Protein AF-A0A354MR05-F1 (afdb_monomer_lite)

pLDDT: mean 78.91, std 15.73, range [36.19, 97.5]

Structure (mmCIF, N/CA/C/O backbone):
data_AF-A0A354MR05-F1
#
_entry.id   AF-A0A354MR05-F1
#
loop_
_atom_site.group_PDB
_atom_site.id
_atom_site.type_symbol
_atom_site.label_atom_id
_atom_site.label_alt_id
_atom_site.label_comp_id
_atom_site.label_asym_id
_atom_site.label_entity_id
_atom_site.label_seq_id
_atom_site.pdbx_PDB_ins_code
_atom_site.Cartn_x
_atom_site.Cartn_y
_atom_site.Cartn_z
_atom_site.occupancy
_atom_site.B_iso_or_equiv
_atom_site.auth_seq_id
_atom_site.auth_comp_id
_atom_site.auth_asym_id
_atom_site.auth_atom_id
_atom_site.pdbx_PDB_model_num
ATOM 1 N N . MET A 1 1 ? -1.232 -10.382 38.401 1.00 77.81 1 MET A N 1
ATOM 2 C CA . MET A 1 1 ? -2.545 -9.749 38.096 1.00 77.81 1 MET A CA 1
ATOM 3 C C . MET A 1 1 ? -3.247 -9.443 39.421 1.00 77.81 1 MET A C 1
ATOM 5 O O . MET A 1 1 ? -2.668 -9.743 40.454 1.00 77.81 1 MET A O 1
ATOM 9 N N . HIS A 1 2 ? -4.422 -8.809 39.450 1.00 88.62 2 HIS A N 1
ATOM 10 C CA . HIS A 1 2 ? -5.177 -8.631 40.704 1.00 88.62 2 HIS A CA 1
ATOM 11 C C . HIS A 1 2 ? -6.441 -9.489 40.669 1.00 88.62 2 HIS A C 1
ATOM 13 O O . HIS A 1 2 ? -7.101 -9.574 39.633 1.00 88.62 2 HIS A O 1
ATOM 19 N N . CYS A 1 3 ? -6.788 -10.104 41.798 1.00 91.12 3 CYS A N 1
ATOM 20 C CA . CYS A 1 3 ? -8.013 -10.883 41.941 1.00 91.12 3 CYS A CA 1
ATOM 21 C C . CYS A 1 3 ? -9.243 -10.006 41.668 1.00 91.12 3 CYS A C 1
ATOM 23 O O . CYS A 1 3 ? -9.432 -8.983 42.327 1.00 91.12 3 CYS A O 1
ATOM 25 N N . LEU A 1 4 ? -10.130 -10.443 40.771 1.00 89.62 4 LEU A N 1
ATOM 26 C CA . LEU A 1 4 ? -11.335 -9.688 40.401 1.00 89.62 4 LEU A CA 1
ATOM 27 C C . LEU A 1 4 ? -12.355 -9.535 41.541 1.00 89.62 4 LEU A C 1
ATOM 29 O O . LEU A 1 4 ? -13.219 -8.666 41.470 1.00 89.62 4 LEU A O 1
ATOM 33 N N . LYS A 1 5 ? -12.273 -10.374 42.584 1.00 89.12 5 LYS A N 1
ATOM 34 C CA . LYS A 1 5 ? -13.195 -10.340 43.729 1.00 89.12 5 LYS A CA 1
ATOM 35 C C . LYS A 1 5 ? -12.663 -9.511 44.902 1.00 89.12 5 LYS A C 1
ATOM 37 O O . LYS A 1 5 ? -13.407 -8.714 45.456 1.00 89.12 5 LYS A O 1
ATOM 42 N N . CYS A 1 6 ? -11.399 -9.700 45.293 1.00 91.69 6 CYS A N 1
ATOM 43 C CA . CYS A 1 6 ? -10.827 -9.091 46.506 1.00 91.69 6 CYS A CA 1
ATOM 44 C C . CYS A 1 6 ? -9.669 -8.114 46.254 1.00 91.69 6 CYS A C 1
ATOM 46 O O . CYS A 1 6 ? -9.169 -7.521 47.204 1.00 91.69 6 CYS A O 1
ATOM 48 N N . GLY A 1 7 ? -9.205 -7.967 45.010 1.00 88.56 7 GLY A N 1
ATOM 49 C CA . GLY A 1 7 ? -8.134 -7.035 44.652 1.00 88.56 7 GLY A CA 1
ATOM 50 C C . GLY A 1 7 ? -6.733 -7.412 45.143 1.00 88.56 7 GLY A C 1
ATOM 51 O O . GLY A 1 7 ? -5.803 -6.664 44.873 1.00 88.56 7 GLY A O 1
ATOM 52 N N . LYS A 1 8 ? -6.543 -8.550 45.829 1.00 89.12 8 LYS A N 1
ATOM 53 C CA . LYS A 1 8 ? -5.205 -9.046 46.202 1.00 89.12 8 LYS A CA 1
ATOM 54 C C . LYS A 1 8 ? -4.386 -9.381 44.951 1.00 89.12 8 LYS A C 1
ATOM 56 O O . LYS A 1 8 ? -4.945 -9.882 43.970 1.00 89.12 8 LYS A O 1
ATOM 61 N N . GLU A 1 9 ? -3.076 -9.155 45.004 1.00 86.31 9 GLU A N 1
ATOM 62 C CA . GLU A 1 9 ? -2.156 -9.582 43.949 1.00 86.31 9 GLU A CA 1
ATOM 63 C C . GLU A 1 9 ? -2.182 -11.110 43.800 1.00 86.31 9 GLU A C 1
ATOM 65 O O . GLU A 1 9 ? -2.044 -11.861 44.767 1.00 86.31 9 GLU A O 1
ATOM 70 N N . THR A 1 10 ? -2.397 -11.568 42.570 1.00 83.31 10 THR A N 1
ATOM 71 C CA . THR A 1 10 ? -2.291 -12.968 42.166 1.00 83.31 10 THR A CA 1
ATOM 72 C C . THR A 1 10 ? -0.976 -13.166 41.418 1.00 83.31 10 THR A C 1
ATOM 74 O O . THR A 1 10 ? -0.659 -12.408 40.492 1.00 83.31 10 THR A O 1
ATOM 77 N N . MET A 1 11 ? -0.205 -14.172 41.844 1.00 72.94 11 MET A N 1
ATOM 78 C CA . MET A 1 11 ? 1.077 -14.533 41.223 1.00 72.94 11 MET A CA 1
ATOM 79 C C . MET A 1 11 ? 0.889 -15.272 39.895 1.00 72.94 11 MET A C 1
ATOM 81 O O . MET A 1 11 ? 1.737 -15.177 39.016 1.00 72.94 11 MET A O 1
ATOM 85 N N . ASP A 1 12 ? -0.249 -15.943 39.736 1.00 71.06 12 ASP A N 1
ATOM 86 C CA . ASP A 1 12 ? -0.593 -16.695 38.536 1.00 71.06 12 ASP A CA 1
ATOM 87 C C . ASP A 1 12 ? -1.514 -15.870 37.622 1.00 71.06 12 ASP A C 1
ATOM 89 O O . ASP A 1 12 ? -2.265 -15.009 38.098 1.00 71.06 12 ASP A O 1
ATOM 93 N N . ASP A 1 13 ? -1.549 -16.200 36.326 1.00 77.25 13 ASP A N 1
ATOM 94 C CA . ASP A 1 13 ? -2.493 -15.666 35.318 1.00 77.25 13 ASP A CA 1
ATOM 95 C C . ASP A 1 13 ? -3.972 -16.046 35.591 1.00 77.25 13 ASP A C 1
ATOM 97 O O . ASP A 1 13 ? -4.831 -16.045 34.709 1.00 77.25 13 ASP A O 1
ATOM 101 N N . GLN A 1 14 ? -4.294 -16.384 36.837 1.00 81.94 14 GLN A N 1
ATOM 102 C CA . GLN A 1 14 ? -5.628 -16.691 37.320 1.00 81.94 14 GLN A CA 1
ATOM 103 C C . GLN A 1 14 ? -6.415 -15.403 37.597 1.00 81.94 14 GLN A C 1
ATOM 105 O O . GLN A 1 14 ? -5.909 -14.436 38.170 1.00 81.94 14 GLN A O 1
ATOM 110 N N . ALA A 1 15 ? -7.702 -15.421 37.244 1.00 87.31 15 ALA A N 1
ATOM 111 C CA . ALA A 1 15 ? -8.623 -14.303 37.459 1.00 87.31 15 ALA A CA 1
ATOM 112 C C . ALA A 1 15 ? -9.012 -14.094 38.941 1.00 87.31 15 ALA A C 1
ATOM 114 O O . ALA A 1 15 ? -9.413 -12.995 39.336 1.00 87.31 15 ALA A O 1
ATOM 115 N N . PHE A 1 16 ? -8.898 -15.138 39.769 1.00 90.44 16 PHE A N 1
ATOM 116 C CA . PHE A 1 16 ? -9.261 -15.134 41.189 1.00 90.44 16 PHE A CA 1
ATOM 117 C C . PHE A 1 16 ? -8.129 -15.720 42.038 1.00 90.44 16 PHE A C 1
ATOM 119 O O . PHE A 1 16 ? -7.404 -16.596 41.579 1.00 90.44 16 PHE A O 1
ATOM 126 N N . CYS A 1 17 ? -7.991 -15.273 43.289 1.00 91.44 17 CYS A N 1
ATOM 127 C CA . CYS A 1 17 ? -7.082 -15.911 44.242 1.00 91.44 17 CYS A CA 1
ATOM 128 C C . CYS A 1 17 ? -7.665 -17.233 44.777 1.00 91.44 17 CYS A C 1
ATOM 130 O O . CYS A 1 17 ? -8.883 -17.437 44.768 1.00 91.44 17 CYS A O 1
ATOM 132 N N . LEU A 1 18 ? -6.800 -18.102 45.312 1.00 90.19 18 LEU A N 1
ATOM 133 C CA . LEU A 1 18 ? -7.176 -19.430 45.822 1.00 90.19 18 LEU A CA 1
ATOM 134 C C . LEU A 1 18 ? -8.271 -19.382 46.902 1.00 90.19 18 LEU A C 1
ATOM 136 O O . LEU A 1 18 ? -9.126 -20.262 46.965 1.00 90.19 18 LEU A O 1
ATOM 140 N N . GLU A 1 19 ? -8.269 -18.352 47.750 1.00 90.81 19 GLU A N 1
ATOM 141 C CA . GLU A 1 19 ? -9.298 -18.146 48.780 1.00 90.81 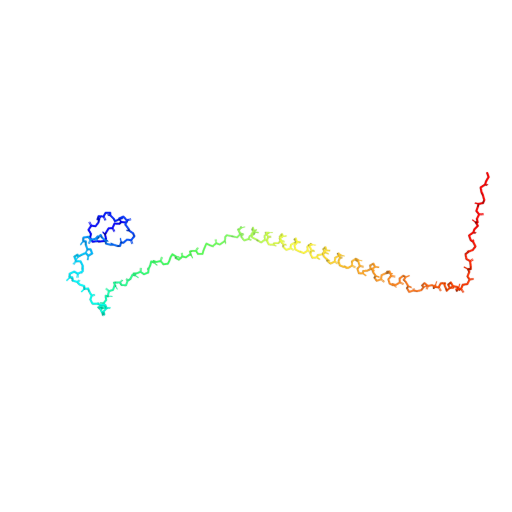19 GLU A CA 1
ATOM 142 C C . GLU A 1 19 ? -10.665 -17.846 48.149 1.00 90.81 19 GLU A C 1
ATOM 144 O O . GLU A 1 19 ? -11.651 -18.522 48.440 1.00 90.81 19 GLU A O 1
ATOM 149 N N . CYS A 1 20 ? -10.720 -16.885 47.221 1.00 91.25 20 CYS A N 1
ATOM 150 C CA . CYS A 1 20 ? -11.958 -16.520 46.535 1.00 91.25 20 CYS A CA 1
ATOM 151 C C . CYS A 1 20 ? -12.488 -17.654 45.651 1.00 91.25 20 CYS A C 1
ATOM 153 O O . CYS A 1 20 ? -13.702 -17.827 45.552 1.00 91.25 20 CYS A O 1
ATOM 155 N N . GLN A 1 21 ? -11.605 -18.451 45.049 1.00 90.00 21 GLN A N 1
ATOM 156 C CA . GLN A 1 21 ? -11.997 -19.617 44.261 1.00 90.00 21 GLN A CA 1
ATOM 157 C C . GLN A 1 21 ? -12.661 -20.692 45.135 1.00 90.00 21 GLN A C 1
ATOM 159 O O . GLN A 1 21 ? -13.700 -21.230 44.757 1.00 90.00 21 GLN A O 1
ATOM 164 N N . LYS A 1 22 ? -12.126 -20.954 46.336 1.00 92.56 22 LYS A N 1
ATOM 165 C CA . LYS A 1 22 ? -12.742 -21.873 47.312 1.00 92.56 22 LYS A CA 1
ATOM 166 C C . LYS A 1 22 ? -14.123 -21.404 47.759 1.00 92.56 22 LYS A C 1
ATOM 168 O O . LYS A 1 22 ? -15.010 -22.225 47.959 1.00 92.56 22 LYS A O 1
ATOM 173 N N . GLU A 1 23 ? -14.322 -20.099 47.924 1.00 91.62 23 GLU A N 1
ATOM 174 C CA . GLU A 1 23 ? -15.642 -19.548 48.243 1.00 91.62 23 GLU A CA 1
ATOM 175 C C . GLU A 1 23 ? -16.634 -19.712 47.093 1.00 91.62 23 GLU A C 1
ATOM 177 O O . GLU A 1 23 ? -17.780 -20.080 47.329 1.00 91.62 23 GLU A O 1
ATOM 182 N N . MET A 1 24 ? -16.200 -19.464 45.855 1.00 88.69 24 MET A N 1
ATOM 183 C CA . MET A 1 24 ? -17.043 -19.638 44.670 1.00 88.69 24 MET A CA 1
ATOM 184 C C . MET A 1 24 ? -17.412 -21.106 44.443 1.00 88.69 24 MET A C 1
ATOM 186 O O . MET A 1 24 ? -18.535 -21.393 44.047 1.00 88.69 24 MET A O 1
ATOM 190 N N . ALA A 1 25 ? -16.517 -22.040 44.770 1.00 90.38 25 ALA A N 1
ATOM 191 C CA . ALA A 1 25 ? -16.794 -23.473 44.688 1.00 90.38 25 ALA A CA 1
ATOM 192 C C . ALA A 1 25 ? -17.926 -23.935 45.626 1.00 90.38 25 ALA A C 1
ATOM 194 O O . ALA A 1 25 ? -18.535 -24.969 45.368 1.00 90.38 25 ALA A O 1
ATOM 195 N N . LYS A 1 26 ? -18.239 -23.179 46.692 1.00 93.75 26 LYS A N 1
ATOM 196 C CA . LYS A 1 26 ? -19.382 -23.477 47.578 1.00 93.75 26 LYS A CA 1
ATOM 197 C C . LYS A 1 26 ? -20.730 -23.199 46.913 1.00 93.75 26 LYS A C 1
ATOM 199 O O . LYS A 1 26 ? -21.719 -23.820 47.282 1.00 93.75 26 LYS A O 1
ATOM 204 N N . TYR A 1 27 ? -20.761 -22.267 45.963 1.00 88.50 27 TYR A N 1
ATOM 205 C CA . TYR A 1 27 ? -21.968 -21.828 45.266 1.00 88.50 27 TYR A CA 1
ATOM 206 C C . TYR A 1 27 ? -21.682 -21.754 43.761 1.00 88.50 27 TYR A C 1
ATOM 208 O O . TYR A 1 27 ? -21.532 -20.656 43.214 1.00 88.50 27 TYR A O 1
ATOM 216 N N . PRO A 1 28 ? -21.528 -22.914 43.097 1.00 86.88 28 PRO A N 1
ATOM 217 C CA . PRO A 1 28 ? -21.266 -22.950 41.669 1.00 86.88 28 PRO A CA 1
ATOM 218 C C . PRO A 1 28 ? -22.459 -22.378 40.899 1.00 86.88 28 PRO A C 1
ATOM 220 O O . PRO A 1 28 ? -23.614 -22.594 41.256 1.00 86.88 28 PRO A O 1
ATOM 223 N N . VAL A 1 29 ? -22.166 -21.638 39.832 1.00 86.75 29 VAL A N 1
ATOM 224 C CA . VAL A 1 29 ? -23.182 -21.185 38.879 1.00 86.75 29 VAL A CA 1
ATOM 225 C C . VAL A 1 29 ? -23.422 -22.310 37.881 1.00 86.75 29 VAL A C 1
ATOM 227 O O . VAL A 1 29 ? -22.460 -22.861 37.342 1.00 86.75 29 VAL A O 1
ATOM 230 N N . ASP A 1 30 ? -24.687 -22.636 37.614 1.00 88.31 30 ASP A N 1
ATOM 231 C CA . ASP A 1 30 ? -25.014 -23.691 36.660 1.00 88.31 30 ASP A CA 1
ATOM 232 C C . ASP A 1 30 ? -24.512 -23.325 35.258 1.00 88.31 30 ASP A C 1
ATOM 234 O O . ASP A 1 30 ? -24.729 -22.191 34.810 1.00 88.31 30 ASP A O 1
ATOM 238 N N . PRO A 1 31 ? -23.906 -24.272 34.517 1.00 85.06 31 PRO A N 1
ATOM 239 C CA . PRO A 1 31 ? -23.344 -24.003 33.194 1.00 85.06 31 PRO A CA 1
ATOM 240 C C . PRO A 1 31 ? -24.399 -23.586 32.154 1.00 85.06 31 PRO A C 1
ATOM 242 O O . PRO A 1 31 ? -24.043 -23.041 31.113 1.00 85.06 31 PRO A O 1
ATOM 245 N N . GLY A 1 32 ? -25.689 -23.818 32.425 1.00 86.31 32 GLY A N 1
ATOM 246 C CA . GLY A 1 32 ? -26.812 -23.382 31.588 1.00 86.31 32 GLY A CA 1
ATOM 247 C C . GLY A 1 32 ? -27.391 -22.009 31.950 1.00 86.31 32 GLY A C 1
ATOM 248 O O . GLY A 1 32 ? -28.359 -21.576 31.325 1.00 86.31 32 GLY A O 1
ATOM 249 N N . THR A 1 33 ? -26.844 -21.321 32.955 1.00 87.94 33 THR A N 1
ATOM 250 C CA . THR A 1 33 ? -27.373 -20.028 33.406 1.00 87.94 33 THR A CA 1
ATOM 251 C C . THR A 1 33 ? -27.105 -18.948 32.361 1.00 87.94 33 THR A C 1
ATOM 253 O O . THR A 1 33 ? -25.957 -18.616 32.067 1.00 87.94 33 THR A O 1
ATOM 256 N N . VAL A 1 34 ? -28.169 -18.356 31.813 1.00 87.06 34 VAL A N 1
ATOM 257 C CA . VAL A 1 34 ? -28.054 -17.262 30.842 1.00 87.06 34 VAL A CA 1
ATOM 258 C C . VAL A 1 34 ? -27.613 -15.987 31.559 1.00 87.06 34 VAL A C 1
ATOM 260 O O . VAL A 1 34 ? -28.390 -15.350 32.268 1.00 87.06 34 VAL A O 1
ATOM 263 N N . VAL A 1 35 ? -26.359 -15.587 31.347 1.00 84.94 35 VAL A N 1
ATOM 264 C CA . VAL A 1 35 ? -25.831 -14.305 31.823 1.00 84.94 35 VAL A CA 1
ATOM 265 C C . VAL A 1 35 ? -26.153 -13.228 30.791 1.00 84.94 35 VAL A C 1
ATOM 267 O O . VAL A 1 35 ? -25.601 -13.216 29.692 1.00 84.94 35 VAL A O 1
ATOM 270 N N . GLN A 1 36 ? -27.039 -12.296 31.140 1.00 85.25 36 GLN A N 1
ATOM 271 C CA . GLN A 1 36 ? -27.283 -11.114 30.315 1.00 85.25 36 GLN A CA 1
ATOM 272 C C . GLN A 1 36 ? -26.184 -10.081 30.574 1.00 85.25 36 GLN A C 1
ATOM 274 O O . GLN A 1 36 ? -26.226 -9.342 31.557 1.00 85.25 36 GLN A O 1
ATOM 279 N N . LEU A 1 37 ? -25.182 -10.025 29.695 1.00 83.75 37 LEU A N 1
ATOM 280 C CA . LEU A 1 37 ? -24.216 -8.931 29.722 1.00 83.75 37 LEU A CA 1
ATOM 281 C C . LEU A 1 37 ? -24.840 -7.674 29.095 1.00 83.75 37 LEU A C 1
ATOM 283 O O . LEU A 1 37 ? -25.465 -7.766 28.035 1.00 83.75 37 LEU A O 1
ATOM 287 N N . PRO A 1 38 ? -24.654 -6.485 29.695 1.00 84.44 38 PRO A N 1
ATOM 288 C CA . PRO A 1 38 ? -25.091 -5.243 29.076 1.00 84.44 38 PRO A CA 1
ATOM 289 C C . PRO A 1 38 ? -24.405 -5.066 27.719 1.00 84.44 38 PRO A C 1
ATOM 291 O O . PRO A 1 38 ? -23.194 -5.264 27.585 1.00 84.44 38 PRO A O 1
ATOM 294 N N . ALA A 1 39 ? -25.180 -4.670 26.706 1.00 80.69 39 ALA A N 1
ATOM 295 C CA . ALA A 1 39 ? -24.656 -4.426 25.370 1.00 80.69 39 ALA A CA 1
ATOM 296 C C . ALA A 1 39 ? -23.559 -3.353 25.432 1.00 80.69 39 ALA A C 1
ATOM 298 O O . ALA A 1 39 ? -23.811 -2.186 25.755 1.00 80.69 39 ALA A O 1
ATOM 299 N N . ARG A 1 40 ? -22.318 -3.752 25.133 1.00 77.06 40 ARG A N 1
ATOM 300 C CA . ARG A 1 40 ? -21.177 -2.839 25.072 1.00 77.06 40 ARG A CA 1
ATOM 301 C C . ARG A 1 40 ? -21.460 -1.835 23.957 1.00 77.06 40 ARG A C 1
ATOM 303 O O . ARG A 1 40 ? -21.477 -2.208 22.786 1.00 77.06 40 ARG A O 1
ATOM 310 N N . ARG A 1 41 ? -21.721 -0.571 24.310 1.00 77.31 41 ARG A N 1
ATOM 311 C CA . ARG A 1 41 ? -21.928 0.484 23.308 1.00 77.31 41 ARG A CA 1
ATOM 312 C C . ARG A 1 41 ? -20.686 0.523 22.409 1.00 77.31 41 ARG A C 1
ATOM 314 O O . ARG A 1 41 ? -19.584 0.663 22.948 1.00 77.31 41 ARG A O 1
ATOM 321 N N . PRO A 1 42 ? -20.823 0.370 21.081 1.00 73.31 42 PRO A N 1
ATOM 322 C CA . PRO A 1 42 ? -19.678 0.481 20.195 1.00 73.31 42 PRO A CA 1
ATOM 323 C C . PRO A 1 42 ? -19.076 1.875 20.368 1.00 73.31 42 PRO A C 1
ATOM 325 O O . PRO A 1 42 ? -19.796 2.877 20.378 1.00 73.31 42 PRO A O 1
ATOM 328 N N . ALA A 1 43 ? -17.756 1.932 20.557 1.00 74.38 43 ALA A N 1
ATOM 329 C CA . ALA A 1 43 ? -17.045 3.200 20.612 1.00 74.38 43 ALA A CA 1
ATOM 330 C C . ALA A 1 43 ? -17.361 3.998 19.334 1.00 74.38 43 ALA A C 1
ATOM 332 O O . ALA A 1 43 ? -17.420 3.400 18.254 1.00 74.38 43 ALA A O 1
ATOM 333 N N . PRO A 1 44 ? -17.586 5.322 19.420 1.00 72.31 44 PRO A N 1
ATOM 334 C CA . PRO A 1 44 ? -17.904 6.113 18.244 1.00 72.31 44 PRO A CA 1
ATOM 335 C C . PRO A 1 44 ? -16.770 5.968 17.228 1.00 72.31 44 PRO A C 1
ATOM 337 O O . PRO A 1 44 ? -15.626 6.346 17.492 1.00 72.31 44 PRO A O 1
ATOM 340 N N . LEU A 1 45 ? -17.095 5.400 16.063 1.00 69.19 45 LEU A N 1
ATOM 341 C CA . LEU A 1 45 ? -16.194 5.348 14.919 1.00 69.19 45 LEU A CA 1
ATOM 342 C C . LEU A 1 45 ? -15.792 6.789 14.600 1.00 69.19 45 LEU A C 1
ATOM 344 O O . LEU A 1 45 ? -16.622 7.591 14.164 1.00 69.19 45 LEU A O 1
ATOM 348 N N . LYS A 1 46 ? -14.526 7.136 14.859 1.00 69.00 46 LYS A N 1
ATOM 349 C CA . LYS A 1 46 ? -13.969 8.440 14.492 1.00 69.00 46 LYS A CA 1
ATOM 350 C C . LYS A 1 46 ? -14.167 8.611 12.987 1.00 69.00 46 LYS A C 1
ATOM 352 O O . LYS A 1 46 ? -13.499 7.951 12.195 1.00 69.00 46 LYS A O 1
ATOM 357 N N . LYS A 1 47 ? -15.109 9.470 12.587 1.00 63.66 47 LYS A N 1
ATOM 358 C CA . LYS A 1 47 ? -15.319 9.822 11.180 1.00 63.66 47 LYS A CA 1
ATOM 359 C C . LYS A 1 47 ? -14.012 10.416 10.661 1.00 63.66 47 LYS A C 1
ATOM 361 O O . LYS A 1 47 ? -13.592 11.476 11.120 1.00 63.66 47 LYS A O 1
ATOM 366 N N . VAL A 1 48 ? -13.359 9.719 9.733 1.00 63.38 48 VAL A N 1
ATOM 367 C CA . VAL A 1 48 ? -12.157 10.2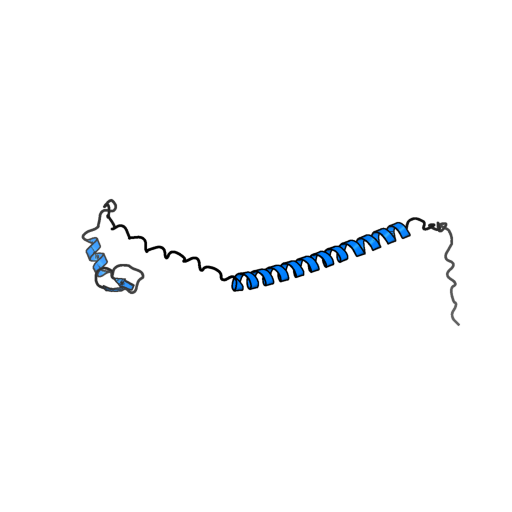15 9.060 1.00 63.38 48 VAL A CA 1
ATOM 368 C C . VAL A 1 48 ? -12.572 11.440 8.253 1.00 63.38 48 VAL A C 1
ATOM 370 O O . VAL A 1 48 ? -13.224 11.329 7.213 1.00 63.38 48 VAL A O 1
ATOM 373 N N . VAL A 1 49 ? -12.253 12.626 8.767 1.00 65.88 49 VAL A N 1
ATOM 374 C CA . VAL A 1 49 ? -12.488 13.885 8.063 1.00 65.88 49 VAL A CA 1
ATOM 375 C C . VAL A 1 49 ? -11.630 13.858 6.802 1.00 65.88 49 VAL A C 1
ATOM 377 O O . VAL A 1 49 ? -10.402 13.865 6.875 1.00 65.88 49 VAL A O 1
ATOM 380 N N . LYS A 1 50 ? -12.271 13.797 5.630 1.00 61.03 50 LYS A N 1
ATOM 381 C CA . LYS A 1 50 ? -11.584 13.917 4.340 1.00 61.03 50 LYS A CA 1
ATOM 382 C C . LYS A 1 50 ? -10.985 15.322 4.257 1.00 61.03 50 LYS A C 1
ATOM 384 O O . LYS A 1 50 ? -11.699 16.287 3.991 1.00 61.03 50 LYS A O 1
ATOM 389 N N . ARG A 1 51 ? -9.681 15.444 4.520 1.00 66.12 51 ARG A N 1
ATOM 390 C CA . ARG A 1 51 ? -8.926 16.689 4.334 1.00 66.12 51 ARG A CA 1
ATOM 391 C C . ARG A 1 51 ? -9.076 17.112 2.870 1.00 66.12 51 ARG A C 1
ATOM 393 O O . ARG A 1 51 ? -8.724 16.345 1.975 1.00 66.12 51 ARG A O 1
ATOM 400 N N . ARG A 1 52 ? -9.648 18.294 2.614 1.00 64.31 52 ARG A N 1
ATOM 401 C CA . ARG A 1 52 ? -9.716 18.850 1.255 1.00 64.31 52 ARG A CA 1
ATOM 402 C C . ARG A 1 52 ? -8.283 19.140 0.807 1.00 64.31 52 ARG A C 1
ATOM 404 O O . ARG A 1 52 ? -7.611 19.966 1.416 1.00 64.31 52 ARG A O 1
ATOM 411 N N . ILE A 1 53 ? -7.822 18.413 -0.207 1.00 65.12 53 ILE A N 1
ATOM 412 C CA . ILE A 1 53 ? -6.490 18.573 -0.798 1.00 65.12 53 ILE A CA 1
ATOM 413 C C . ILE A 1 53 ? -6.451 19.937 -1.486 1.00 65.12 53 ILE A C 1
ATOM 415 O O . ILE A 1 53 ? -7.284 20.218 -2.353 1.00 65.12 53 ILE A O 1
ATOM 419 N N . THR A 1 54 ? -5.508 20.783 -1.083 1.00 75.81 54 THR A N 1
ATOM 420 C CA . THR A 1 54 ? -5.332 22.121 -1.658 1.00 75.81 54 THR A CA 1
ATOM 421 C C . THR A 1 54 ? -4.793 22.014 -3.091 1.00 75.81 54 THR A C 1
ATOM 423 O O . THR A 1 54 ? -4.104 21.044 -3.420 1.00 75.81 54 THR A O 1
ATOM 426 N N . PRO A 1 55 ? -5.076 22.982 -3.981 1.00 75.56 55 PRO A N 1
ATOM 427 C CA . PRO A 1 55 ? -4.605 22.932 -5.371 1.00 75.56 55 PRO A CA 1
ATOM 428 C C . PRO A 1 55 ? -3.073 22.821 -5.478 1.00 75.56 55 PRO A C 1
ATOM 430 O O . PRO A 1 55 ? -2.555 22.144 -6.365 1.00 75.56 55 PRO A O 1
ATOM 433 N N . GLU A 1 56 ? -2.330 23.389 -4.527 1.00 77.19 56 GLU A N 1
ATOM 434 C CA . GLU A 1 56 ? -0.867 23.278 -4.468 1.00 77.19 56 GLU A CA 1
ATOM 435 C C . GLU A 1 56 ? -0.377 21.845 -4.208 1.00 77.19 56 GLU A C 1
ATOM 437 O O . GLU A 1 56 ? 0.620 21.401 -4.787 1.00 77.19 56 GLU A O 1
ATOM 442 N N . GLU A 1 57 ? -1.079 21.092 -3.358 1.00 77.50 57 GLU A N 1
ATOM 443 C CA . GLU A 1 57 ? -0.779 19.681 -3.111 1.00 77.50 57 GLU A CA 1
ATOM 444 C C . GLU A 1 57 ? -1.060 18.833 -4.358 1.00 77.50 57 GLU A C 1
ATOM 446 O O . GLU A 1 57 ? -0.273 17.939 -4.683 1.00 77.50 57 GLU A O 1
ATOM 451 N N . GLN A 1 58 ? -2.110 19.161 -5.119 1.00 81.50 58 GLN A N 1
ATOM 452 C CA . GLN A 1 58 ? -2.418 18.483 -6.383 1.00 81.50 58 GLN A CA 1
ATOM 453 C C . GLN A 1 58 ? -1.292 18.666 -7.403 1.00 81.50 58 GLN A C 1
ATOM 455 O O . GLN A 1 58 ? -0.851 17.687 -8.004 1.00 81.50 58 GLN A O 1
ATOM 460 N N . VAL A 1 59 ? -0.756 19.885 -7.544 1.00 86.12 59 VAL A N 1
ATOM 461 C CA . VAL A 1 59 ? 0.364 20.168 -8.459 1.00 86.12 59 VAL A CA 1
ATOM 462 C C . VAL A 1 59 ? 1.619 19.389 -8.057 1.00 86.12 59 VAL A C 1
ATOM 464 O O . VAL A 1 59 ? 2.301 18.828 -8.919 1.00 86.12 59 VAL A O 1
ATOM 467 N N . LYS A 1 60 ? 1.922 19.288 -6.756 1.00 84.12 60 LYS A N 1
ATOM 468 C CA . LYS A 1 60 ? 3.065 18.495 -6.266 1.00 84.12 60 LYS A CA 1
ATOM 469 C C . LYS A 1 60 ? 2.900 17.003 -6.574 1.00 84.12 60 LYS A C 1
ATOM 471 O O . LYS A 1 60 ? 3.866 16.360 -6.990 1.00 84.12 60 LYS A O 1
ATOM 476 N N . ILE A 1 61 ? 1.694 16.458 -6.412 1.00 85.50 61 ILE A N 1
ATOM 477 C CA . ILE A 1 61 ? 1.384 15.062 -6.758 1.00 85.50 61 ILE A CA 1
ATOM 478 C C . ILE A 1 61 ? 1.514 14.842 -8.270 1.00 85.50 61 ILE A C 1
ATOM 480 O O . ILE A 1 61 ? 2.137 13.868 -8.699 1.00 85.50 61 ILE A O 1
ATOM 484 N N . LEU A 1 62 ? 0.987 15.764 -9.080 1.00 88.38 62 LEU A N 1
ATOM 485 C CA . LEU A 1 62 ? 1.030 15.669 -10.537 1.00 88.38 62 LEU A CA 1
ATOM 486 C C . LEU A 1 62 ? 2.470 15.705 -11.059 1.00 88.38 62 LEU A C 1
ATOM 488 O O . LEU A 1 62 ? 2.847 14.847 -11.848 1.00 88.38 62 LEU A O 1
ATOM 492 N N . ARG A 1 63 ? 3.316 16.610 -10.549 1.00 91.12 63 ARG A N 1
ATOM 493 C CA . A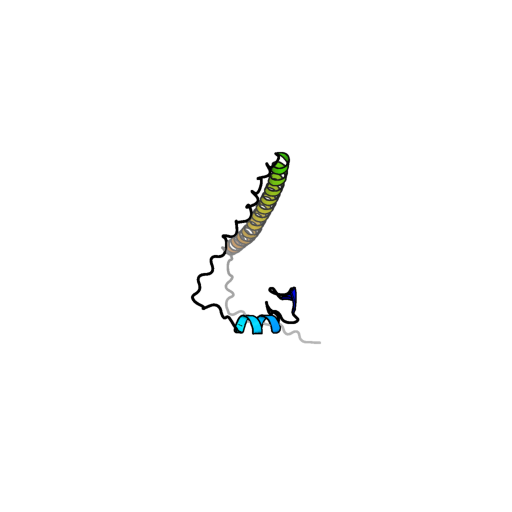RG A 1 63 ? 4.741 16.685 -10.924 1.00 91.12 63 ARG A CA 1
ATOM 494 C C . ARG A 1 63 ? 5.500 15.391 -10.629 1.00 91.12 63 ARG A C 1
ATOM 496 O O . ARG A 1 63 ? 6.311 14.966 -11.447 1.00 91.12 63 ARG A O 1
ATOM 503 N N . LYS A 1 64 ? 5.228 14.742 -9.490 1.00 92.38 64 LYS A N 1
ATOM 504 C CA . LYS A 1 64 ? 5.833 13.439 -9.158 1.00 92.38 64 LYS A CA 1
ATOM 505 C C . LYS A 1 64 ? 5.402 12.352 -10.142 1.00 92.38 64 LYS A C 1
ATOM 507 O O . LYS A 1 64 ? 6.250 11.608 -10.624 1.00 92.38 64 LYS A O 1
ATOM 512 N N . ARG A 1 65 ? 4.107 12.293 -10.471 1.00 94.50 65 ARG A N 1
ATOM 513 C CA . ARG A 1 65 ? 3.569 11.337 -11.453 1.00 94.50 65 ARG A CA 1
ATOM 514 C C . ARG A 1 65 ? 4.141 11.571 -12.847 1.00 94.50 65 ARG A C 1
ATOM 516 O O . ARG A 1 65 ? 4.583 10.621 -13.474 1.00 94.50 65 ARG A O 1
ATOM 523 N N . VAL A 1 66 ? 4.204 12.824 -13.296 1.00 96.44 66 VAL A N 1
ATOM 524 C CA . VAL A 1 66 ? 4.797 13.190 -14.592 1.00 96.44 66 VAL A CA 1
ATOM 525 C C . VAL A 1 66 ? 6.266 12.782 -14.652 1.00 96.44 66 VAL A C 1
ATOM 527 O O . VAL A 1 66 ? 6.682 12.178 -15.633 1.00 96.44 66 VAL A O 1
ATOM 530 N N . ARG A 1 67 ? 7.046 13.034 -13.591 1.00 95.56 67 ARG A N 1
ATOM 531 C CA . ARG A 1 67 ? 8.448 12.596 -13.533 1.00 95.56 67 ARG A CA 1
ATOM 532 C C . ARG A 1 67 ? 8.572 11.072 -13.615 1.00 95.56 67 ARG A C 1
ATOM 534 O O . ARG A 1 67 ? 9.423 10.581 -14.344 1.00 95.56 67 ARG A O 1
ATOM 541 N N . LEU A 1 68 ? 7.710 10.334 -12.916 1.00 96.31 68 LEU A N 1
ATOM 542 C CA . LEU A 1 68 ? 7.692 8.872 -12.969 1.00 96.31 68 LEU A CA 1
ATOM 543 C C . LEU A 1 68 ? 7.349 8.358 -14.374 1.00 96.31 68 LEU A C 1
ATOM 545 O O . LEU A 1 68 ? 8.062 7.506 -14.893 1.00 96.31 68 LEU A O 1
ATOM 549 N N . TY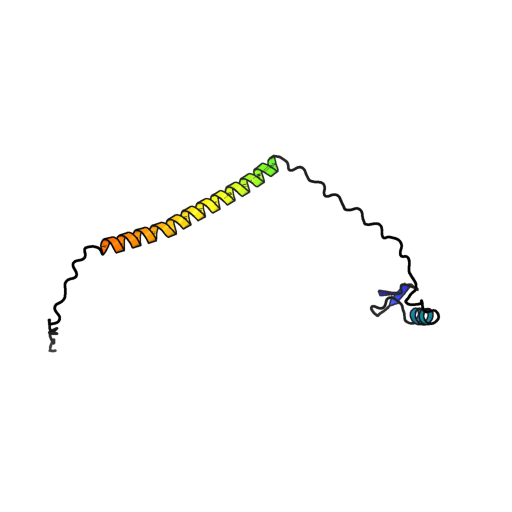R A 1 69 ? 6.322 8.913 -15.021 1.00 97.06 69 TYR A N 1
ATOM 550 C CA . TYR A 1 69 ? 5.974 8.542 -16.394 1.00 97.06 69 TYR A CA 1
ATOM 551 C C . TYR A 1 69 ? 7.072 8.896 -17.395 1.00 97.06 69 TYR A C 1
ATOM 553 O O . TYR A 1 69 ? 7.342 8.097 -18.283 1.00 97.06 69 TYR A O 1
ATOM 561 N N . ALA A 1 70 ? 7.752 10.033 -17.230 1.00 97.06 70 ALA A N 1
ATOM 562 C CA . ALA A 1 70 ? 8.891 10.394 -18.069 1.00 97.06 70 ALA A CA 1
ATOM 563 C C . ALA A 1 70 ? 10.045 9.386 -17.927 1.00 97.06 70 ALA A C 1
ATOM 565 O O . ALA A 1 70 ? 10.601 8.948 -18.931 1.00 97.06 70 ALA A O 1
ATOM 566 N N . CYS A 1 71 ? 10.371 8.964 -16.699 1.00 97.06 71 CYS A N 1
ATOM 567 C CA . CYS A 1 71 ? 11.381 7.930 -16.464 1.00 97.06 71 CYS A CA 1
ATOM 568 C C . CYS A 1 71 ? 10.976 6.576 -17.063 1.00 97.06 71 CYS A C 1
ATOM 570 O O . CYS A 1 71 ? 11.801 5.926 -17.699 1.00 97.06 71 CYS A O 1
ATOM 572 N N . LEU A 1 72 ? 9.716 6.162 -16.894 1.00 97.31 72 LEU A N 1
ATOM 573 C CA . LEU A 1 72 ? 9.204 4.919 -17.480 1.00 97.31 72 LEU A CA 1
ATOM 574 C C . LEU A 1 72 ? 9.225 4.959 -19.009 1.00 97.31 72 LEU A C 1
ATOM 576 O O . LEU A 1 72 ? 9.621 3.985 -19.641 1.00 97.31 72 LEU A O 1
ATOM 580 N N . PHE A 1 73 ? 8.842 6.089 -19.602 1.00 97.31 73 PHE A N 1
ATOM 581 C CA . PHE A 1 73 ? 8.873 6.279 -21.047 1.00 97.31 73 PHE A CA 1
ATOM 582 C C . PHE A 1 73 ? 10.303 6.215 -21.588 1.00 97.31 73 PHE A C 1
ATOM 584 O O . PHE A 1 73 ? 10.558 5.518 -22.566 1.00 97.31 73 PHE A O 1
ATOM 591 N N . LEU A 1 74 ? 11.259 6.863 -20.916 1.00 97.44 74 LEU A N 1
ATOM 592 C CA . LEU A 1 74 ? 12.670 6.787 -21.290 1.00 97.44 74 LEU A CA 1
ATOM 593 C C . LEU A 1 74 ? 13.209 5.353 -21.185 1.00 97.44 74 LEU A C 1
ATOM 595 O O . LEU A 1 74 ? 13.881 4.885 -22.099 1.00 97.44 74 LEU A O 1
ATOM 599 N N . ALA A 1 75 ? 12.882 4.636 -20.107 1.00 97.38 75 ALA A N 1
ATOM 600 C CA . ALA A 1 75 ? 13.270 3.237 -19.940 1.00 97.38 75 ALA A CA 1
ATOM 601 C C . ALA A 1 75 ? 12.675 2.343 -21.040 1.00 97.38 75 ALA A C 1
ATOM 603 O O . ALA A 1 75 ? 13.373 1.484 -21.576 1.00 97.38 75 ALA A O 1
ATOM 604 N N . ALA A 1 76 ? 11.416 2.578 -21.422 1.00 97.19 76 ALA A N 1
ATOM 605 C CA . ALA A 1 76 ? 10.776 1.870 -22.524 1.00 97.19 76 ALA A CA 1
ATOM 606 C C . ALA A 1 76 ? 11.477 2.148 -23.863 1.00 97.19 76 ALA A C 1
ATOM 608 O O . ALA A 1 76 ? 11.752 1.208 -24.602 1.00 97.19 76 ALA A O 1
ATOM 609 N N . LEU A 1 77 ? 11.831 3.405 -24.158 1.00 97.50 77 LEU A N 1
ATOM 610 C CA . LEU A 1 77 ? 12.590 3.745 -25.366 1.00 97.50 77 LEU A CA 1
ATOM 611 C C . LEU A 1 77 ? 13.953 3.046 -25.403 1.00 97.50 77 LEU A C 1
ATOM 613 O O . LEU A 1 77 ? 14.327 2.497 -26.436 1.00 97.50 77 LEU A O 1
ATOM 617 N N . ILE A 1 78 ? 14.67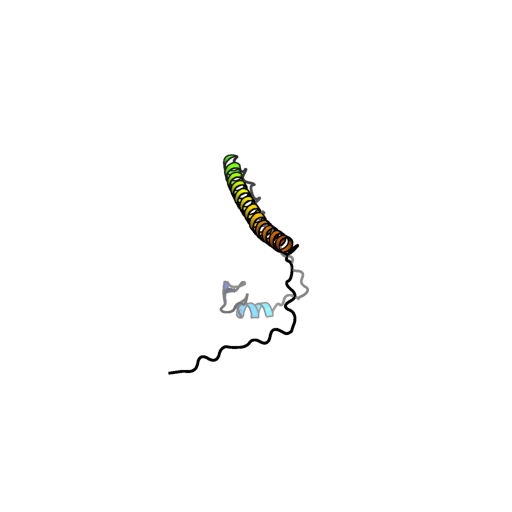2 3.015 -24.278 1.00 97.25 78 ILE A N 1
ATOM 618 C CA . ILE A 1 78 ? 15.953 2.304 -24.175 1.00 97.25 78 ILE A CA 1
ATOM 619 C C . ILE A 1 78 ? 15.750 0.809 -24.431 1.00 97.25 78 ILE A C 1
ATOM 621 O O . ILE A 1 78 ? 16.476 0.232 -25.233 1.00 97.25 78 ILE A O 1
ATOM 625 N N . ALA A 1 79 ? 14.737 0.191 -23.818 1.00 96.69 79 ALA A N 1
ATOM 626 C CA . ALA A 1 79 ? 14.430 -1.221 -24.036 1.00 96.69 79 ALA A CA 1
ATOM 627 C C . ALA A 1 79 ? 14.118 -1.525 -25.511 1.00 96.69 79 ALA A C 1
ATOM 629 O O . ALA A 1 79 ? 14.621 -2.508 -26.050 1.00 96.69 79 ALA A O 1
ATOM 630 N N . VAL A 1 80 ? 13.352 -0.661 -26.186 1.00 96.88 80 VAL A N 1
ATOM 631 C CA . VAL A 1 80 ? 13.065 -0.791 -27.623 1.00 96.88 80 VAL A CA 1
ATOM 632 C C . VAL A 1 80 ? 14.356 -0.734 -28.436 1.00 96.88 80 VAL A C 1
ATOM 634 O O . VAL A 1 80 ? 14.589 -1.612 -29.258 1.00 96.88 80 VAL A O 1
ATOM 637 N N . VAL A 1 81 ? 15.233 0.241 -28.181 1.00 96.44 81 VAL A N 1
ATOM 638 C CA . VAL A 1 81 ? 16.525 0.347 -28.881 1.00 96.44 81 VAL A CA 1
ATOM 639 C C . VAL A 1 81 ? 17.389 -0.892 -28.630 1.00 96.44 81 VAL A C 1
ATOM 641 O O . VAL A 1 81 ? 17.920 -1.466 -29.579 1.00 96.44 81 VAL A O 1
ATOM 644 N N . CYS A 1 82 ? 17.482 -1.351 -27.381 1.00 95.25 82 CYS A N 1
ATOM 645 C CA . CYS A 1 82 ? 18.240 -2.545 -27.009 1.00 95.25 82 CYS A CA 1
ATOM 646 C C . CYS A 1 82 ? 17.727 -3.823 -27.681 1.00 95.25 82 CYS A C 1
ATOM 648 O O . CYS A 1 82 ? 18.523 -4.728 -27.897 1.00 95.25 82 CYS A O 1
ATOM 650 N N . LEU A 1 83 ? 16.437 -3.912 -28.012 1.00 94.56 83 LEU A N 1
ATOM 651 C CA . LEU A 1 83 ? 15.869 -5.054 -28.733 1.00 94.56 83 LEU A CA 1
ATOM 652 C C . LEU A 1 83 ? 15.991 -4.893 -30.252 1.00 94.56 83 LEU A C 1
ATOM 654 O O . LEU A 1 83 ? 16.358 -5.835 -30.946 1.00 94.56 83 LEU A O 1
ATOM 658 N N . CYS A 1 84 ? 15.719 -3.704 -30.788 1.00 92.38 84 CYS A N 1
ATOM 659 C CA . CYS A 1 84 ? 15.720 -3.466 -32.229 1.00 92.38 84 CYS A CA 1
ATOM 660 C C . CYS A 1 84 ? 17.128 -3.479 -32.837 1.00 92.38 84 CYS A C 1
ATOM 662 O O . CYS A 1 84 ? 17.308 -4.029 -33.918 1.00 92.38 84 CYS A O 1
ATOM 664 N N . VAL A 1 85 ? 18.134 -2.906 -32.167 1.00 93.12 85 VAL A N 1
ATOM 665 C CA . VAL A 1 85 ? 19.511 -2.841 -32.689 1.00 93.12 85 VAL A CA 1
ATOM 666 C C . VAL A 1 85 ? 20.120 -4.228 -32.944 1.00 93.12 85 VAL A C 1
ATOM 668 O O . VAL A 1 85 ? 20.571 -4.453 -34.068 1.00 93.12 85 VAL A O 1
ATOM 671 N N . PRO A 1 86 ? 20.128 -5.186 -31.992 1.00 91.25 86 PRO A N 1
ATOM 672 C CA . PRO A 1 86 ? 20.690 -6.507 -32.255 1.00 91.25 86 PRO A CA 1
ATOM 673 C C . PRO A 1 86 ? 19.885 -7.279 -33.300 1.00 91.25 86 PRO A C 1
ATOM 675 O O . PRO A 1 86 ? 20.490 -7.959 -34.120 1.00 91.25 86 PRO A O 1
ATOM 678 N N . LEU A 1 87 ? 18.554 -7.132 -33.335 1.00 90.12 87 LEU A N 1
ATOM 679 C CA . LEU A 1 87 ? 17.726 -7.754 -34.373 1.00 90.12 87 LEU A CA 1
ATOM 680 C C . LEU A 1 87 ? 18.094 -7.236 -35.768 1.00 90.12 87 LEU A C 1
ATOM 682 O O . LEU A 1 87 ? 18.224 -8.026 -36.696 1.00 90.12 87 LEU A O 1
ATOM 686 N N . ILE A 1 88 ? 18.322 -5.929 -35.924 1.00 88.81 88 ILE A N 1
ATOM 687 C CA . ILE A 1 88 ? 18.756 -5.352 -37.204 1.00 88.81 88 ILE A CA 1
ATOM 688 C C . ILE A 1 88 ? 20.139 -5.882 -37.598 1.00 88.81 88 ILE A C 1
ATOM 690 O O . ILE A 1 88 ? 20.330 -6.248 -38.755 1.00 88.81 88 ILE A O 1
ATOM 694 N N . ILE A 1 89 ? 21.082 -5.963 -36.653 1.00 86.94 89 ILE A N 1
ATOM 695 C CA . ILE A 1 89 ? 22.426 -6.503 -36.908 1.00 86.94 89 ILE A CA 1
ATOM 696 C C . ILE A 1 89 ? 22.348 -7.980 -37.315 1.00 86.94 89 ILE A C 1
ATOM 698 O O . ILE A 1 89 ? 22.970 -8.369 -38.298 1.00 86.94 89 ILE A O 1
ATOM 702 N N . GLN A 1 90 ? 21.543 -8.789 -36.620 1.00 85.25 90 GLN A N 1
ATOM 703 C CA . GLN A 1 90 ? 21.317 -10.195 -36.969 1.00 85.25 90 GLN A CA 1
ATOM 704 C C . GLN A 1 90 ? 20.719 -10.331 -38.369 1.00 85.25 90 GLN A C 1
ATOM 706 O O . GLN A 1 90 ? 21.237 -11.078 -39.191 1.00 85.25 90 GLN A O 1
ATOM 711 N N . MET A 1 91 ? 19.678 -9.554 -38.680 1.00 83.62 91 MET A N 1
ATOM 712 C CA . MET A 1 91 ? 19.079 -9.560 -40.014 1.00 83.62 91 MET A CA 1
ATOM 713 C C . MET A 1 91 ? 20.058 -9.107 -41.104 1.00 83.62 91 MET A C 1
ATOM 715 O O . MET A 1 91 ? 19.964 -9.572 -42.239 1.00 83.62 91 MET A O 1
ATOM 719 N N . GLN A 1 92 ? 20.975 -8.188 -40.797 1.00 79.75 92 GLN A N 1
ATOM 720 C CA . GLN A 1 92 ? 22.024 -7.776 -41.727 1.00 79.75 92 GLN A CA 1
ATOM 721 C C . GLN A 1 92 ? 23.086 -8.857 -41.921 1.00 79.75 92 GLN A C 1
ATOM 723 O O . GLN A 1 92 ? 23.518 -9.037 -43.054 1.00 79.75 92 GLN A O 1
ATOM 728 N N . ASP A 1 93 ? 23.482 -9.585 -40.876 1.00 75.38 93 ASP A N 1
ATOM 729 C CA . ASP A 1 93 ? 24.427 -10.700 -41.001 1.00 75.38 93 ASP A CA 1
ATOM 730 C C . ASP A 1 93 ? 23.816 -11.845 -41.821 1.00 75.38 93 ASP A C 1
ATOM 732 O O . ASP A 1 93 ? 24.426 -12.308 -42.782 1.00 75.38 93 ASP A O 1
ATOM 736 N N . GLU A 1 94 ? 22.557 -12.214 -41.561 1.00 69.94 94 GLU A N 1
ATOM 737 C CA . GLU A 1 94 ? 21.850 -13.217 -42.369 1.00 69.94 94 GLU A CA 1
ATOM 738 C C . GLU A 1 94 ? 21.739 -12.783 -43.838 1.00 69.94 94 GLU A C 1
ATOM 740 O O . GLU A 1 94 ? 22.001 -13.567 -44.749 1.00 69.94 94 GLU A O 1
ATOM 745 N N . ARG A 1 95 ? 21.448 -11.501 -44.096 1.00 63.78 95 ARG A N 1
ATOM 746 C CA . ARG A 1 95 ? 21.464 -10.941 -45.458 1.00 63.78 95 ARG A CA 1
ATOM 747 C C . ARG A 1 95 ? 22.868 -10.870 -46.063 1.00 63.78 95 ARG A C 1
ATOM 749 O O . ARG A 1 95 ? 23.001 -11.048 -47.266 1.00 63.78 95 ARG A O 1
ATOM 756 N N . GLY A 1 96 ? 23.902 -10.644 -45.258 1.00 60.12 96 GLY A N 1
ATOM 757 C CA . GLY A 1 96 ? 25.310 -10.652 -45.663 1.00 60.12 96 GLY A CA 1
ATOM 758 C C . GLY A 1 96 ? 25.869 -12.056 -45.916 1.00 60.12 96 GLY A C 1
ATOM 759 O O . GLY A 1 96 ? 26.927 -12.204 -46.532 1.00 60.12 96 GLY A O 1
ATOM 760 N N . GLN A 1 97 ? 25.168 -13.100 -45.471 1.00 59.59 97 GLN A N 1
ATOM 761 C CA . GLN A 1 97 ? 25.449 -14.494 -45.812 1.00 59.59 97 GLN A CA 1
ATOM 762 C C . GLN A 1 97 ? 24.773 -14.928 -47.124 1.00 59.59 97 GLN A C 1
ATOM 764 O O . GLN A 1 97 ? 25.281 -15.829 -47.795 1.00 59.59 97 GLN A O 1
ATOM 769 N N . ILE A 1 98 ? 23.696 -14.256 -47.549 1.00 59.06 98 ILE A N 1
ATOM 770 C CA . ILE A 1 98 ? 23.026 -14.497 -48.836 1.00 59.06 98 ILE A CA 1
ATOM 771 C C . ILE A 1 98 ? 23.915 -13.962 -49.971 1.00 59.06 98 ILE A C 1
ATOM 773 O O . ILE A 1 98 ? 23.954 -12.767 -50.247 1.00 59.06 98 ILE A O 1
ATOM 777 N N . GLY A 1 99 ? 24.650 -14.863 -50.628 1.00 63.25 99 GLY A N 1
ATOM 778 C CA . GLY A 1 99 ? 25.529 -14.545 -51.763 1.00 63.25 99 GLY A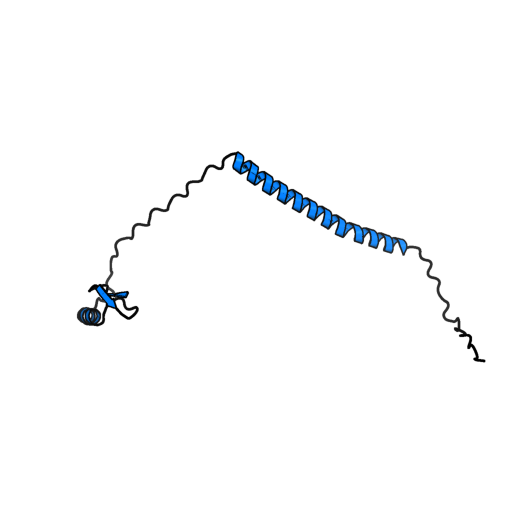 CA 1
ATOM 779 C C . GLY A 1 99 ? 27.009 -14.884 -51.561 1.00 63.25 99 GLY A C 1
ATOM 780 O O . GLY A 1 99 ? 27.821 -14.601 -52.442 1.00 63.25 99 GLY A O 1
ATOM 781 N N . LYS A 1 100 ? 27.391 -15.514 -50.441 1.00 66.50 100 LYS A N 1
ATOM 782 C CA . LYS A 1 100 ? 28.747 -16.062 -50.296 1.00 66.50 100 LYS A CA 1
ATOM 783 C C . LYS A 1 100 ? 28.906 -17.270 -51.227 1.00 66.50 100 LYS A C 1
ATOM 785 O O . LYS A 1 100 ? 28.253 -18.294 -51.047 1.00 66.50 100 LYS A O 1
ATOM 790 N N . ASN A 1 101 ? 29.786 -17.156 -52.222 1.00 67.06 101 ASN A N 1
ATOM 791 C CA . ASN A 1 101 ? 30.233 -18.299 -53.017 1.00 67.06 101 ASN A CA 1
ATOM 792 C C . ASN A 1 101 ? 31.069 -19.211 -52.111 1.00 67.06 101 ASN A C 1
ATOM 794 O O . ASN A 1 101 ? 32.214 -18.892 -51.794 1.00 67.06 101 ASN A O 1
ATOM 798 N N . TYR A 1 102 ? 30.498 -20.326 -51.659 1.00 64.38 102 TYR A N 1
ATOM 799 C CA . TYR A 1 102 ? 31.258 -21.346 -50.946 1.00 64.38 102 TYR A CA 1
ATOM 800 C C . TYR A 1 102 ? 32.220 -22.007 -51.935 1.00 64.38 102 TYR A C 1
ATOM 802 O O . TYR A 1 102 ? 31.800 -22.750 -52.822 1.00 64.38 102 TYR A O 1
ATOM 810 N N . THR A 1 103 ? 33.518 -21.737 -51.805 1.00 62.78 103 THR A N 1
ATOM 811 C CA . THR A 1 103 ? 34.535 -22.487 -52.540 1.00 62.78 103 THR A CA 1
ATOM 812 C C . THR A 1 103 ? 34.506 -23.917 -52.018 1.00 62.78 103 THR A C 1
ATOM 814 O O . THR A 1 103 ? 34.917 -24.185 -50.890 1.00 62.78 103 THR A O 1
ATOM 817 N N . THR A 1 104 ? 34.005 -24.852 -52.822 1.00 56.81 104 THR A N 1
ATOM 818 C CA . THR A 1 104 ? 34.164 -26.281 -52.556 1.00 56.81 104 THR A CA 1
ATOM 819 C C . THR A 1 104 ? 35.657 -26.585 -52.593 1.00 56.81 104 THR A C 1
ATOM 821 O O . THR A 1 104 ? 36.238 -26.714 -53.674 1.00 56.81 104 THR A O 1
ATOM 824 N N . ALA A 1 105 ? 36.305 -26.665 -51.431 1.00 57.34 105 ALA A N 1
ATOM 825 C CA . ALA A 1 105 ? 37.613 -27.291 -51.354 1.00 57.34 105 ALA A CA 1
ATOM 826 C C . ALA A 1 105 ? 37.435 -28.725 -51.867 1.00 57.34 105 ALA A C 1
ATOM 828 O O . ALA A 1 105 ? 36.729 -29.528 -51.256 1.00 57.34 105 ALA A O 1
ATOM 829 N N . LYS A 1 106 ? 38.007 -29.028 -53.039 1.00 52.94 106 LYS A N 1
ATOM 830 C CA . LYS A 1 106 ? 38.064 -30.401 -53.541 1.00 52.94 106 LYS A CA 1
ATOM 831 C C . LYS A 1 106 ? 38.771 -31.243 -52.470 1.00 52.94 106 LYS A C 1
ATOM 833 O O . LYS A 1 106 ? 39.886 -30.878 -52.088 1.00 52.94 106 LYS A O 1
ATOM 838 N N . PRO A 1 107 ? 38.171 -32.338 -51.976 1.00 52.81 107 PRO A N 1
ATOM 839 C CA . PRO A 1 107 ? 38.858 -33.223 -51.052 1.00 52.81 107 PRO A CA 1
ATOM 840 C C . PRO A 1 107 ? 39.981 -33.897 -51.844 1.00 52.81 107 PRO A C 1
ATOM 842 O O . PRO A 1 107 ? 39.718 -34.716 -52.719 1.00 52.81 107 PRO A O 1
ATOM 845 N N . GLY A 1 108 ? 41.227 -33.482 -51.620 1.00 56.34 108 GLY A N 1
ATOM 846 C CA . GLY A 1 108 ? 42.365 -34.071 -52.330 1.00 56.34 108 GLY A CA 1
ATOM 847 C C . GLY A 1 108 ? 43.641 -33.239 -52.438 1.00 56.34 108 GLY A C 1
ATOM 848 O O . GLY A 1 108 ? 44.593 -33.716 -53.046 1.00 56.34 108 GLY A O 1
ATOM 849 N N . ALA A 1 109 ? 43.721 -32.034 -51.870 1.00 47.94 109 ALA A N 1
ATOM 850 C CA . ALA A 1 109 ? 45.004 -31.340 -51.770 1.00 47.94 109 ALA A CA 1
ATOM 851 C C . ALA A 1 109 ? 45.757 -31.843 -50.531 1.00 47.94 109 ALA A C 1
ATOM 853 O O . ALA A 1 109 ? 45.554 -31.366 -49.417 1.00 47.94 109 ALA A O 1
ATOM 854 N N . VAL A 1 110 ? 46.584 -32.865 -50.750 1.00 48.91 110 VAL A N 1
ATOM 855 C CA . VAL A 1 110 ? 47.596 -33.353 -49.811 1.00 48.91 110 VAL A CA 1
ATOM 856 C C . VAL A 1 110 ? 48.397 -32.161 -49.289 1.00 48.91 110 VAL A C 1
ATOM 858 O O . VAL A 1 110 ? 49.018 -31.430 -50.059 1.00 48.91 110 VAL A O 1
ATOM 861 N N . VAL A 1 111 ? 48.359 -31.960 -47.973 1.00 48.97 111 VAL A N 1
ATOM 862 C CA . VAL A 1 111 ? 49.197 -30.989 -47.269 1.00 48.97 111 VAL A CA 1
ATOM 863 C C . VAL A 1 111 ? 50.621 -31.540 -47.260 1.00 48.97 111 VAL A C 1
ATOM 865 O O . VAL A 1 111 ? 50.965 -32.375 -46.426 1.00 48.97 111 VAL A O 1
ATOM 868 N N . THR A 1 112 ? 51.458 -31.101 -48.195 1.00 47.59 112 THR A N 1
ATOM 869 C CA . THR A 1 112 ? 52.909 -31.277 -48.088 1.00 47.59 112 THR A CA 1
ATOM 870 C C . THR A 1 112 ? 53.434 -30.243 -47.099 1.00 47.59 112 THR A C 1
ATOM 872 O O . THR A 1 112 ? 53.572 -29.064 -47.415 1.00 47.59 112 THR A O 1
ATOM 875 N N . ILE A 1 113 ? 53.689 -30.689 -45.871 1.00 54.28 113 ILE A N 1
ATOM 876 C CA . ILE A 1 113 ? 54.451 -29.939 -44.871 1.00 54.28 113 ILE A CA 1
ATOM 877 C C . ILE A 1 113 ? 55.909 -29.899 -45.361 1.00 54.28 113 ILE A C 1
ATOM 879 O O . ILE A 1 113 ? 56.490 -30.972 -45.541 1.00 54.28 113 ILE A O 1
ATOM 883 N N . PRO A 1 114 ? 56.535 -28.730 -45.586 1.00 45.28 114 PRO A N 1
ATOM 884 C CA . PRO A 1 114 ? 57.975 -28.688 -45.775 1.00 45.28 114 PRO A CA 1
ATOM 885 C C . PRO A 1 114 ? 58.649 -28.934 -44.420 1.00 45.28 114 PRO A C 1
ATOM 887 O O . PRO A 1 114 ? 58.534 -28.136 -43.491 1.00 45.28 114 PRO A O 1
ATOM 890 N N . VAL A 1 115 ? 59.325 -30.077 -44.313 1.00 48.47 115 VAL A N 1
ATOM 891 C CA . VAL A 1 115 ? 60.271 -30.385 -43.237 1.00 48.47 115 VAL A CA 1
ATOM 892 C C . VAL A 1 115 ? 61.469 -29.451 -43.395 1.00 48.47 115 VAL A C 1
ATOM 894 O O . VAL A 1 115 ? 62.187 -29.528 -44.388 1.00 48.47 115 VAL A O 1
ATOM 897 N N . THR A 1 116 ? 61.683 -28.561 -42.432 1.00 49.50 116 THR A N 1
ATOM 898 C CA . THR A 1 116 ? 62.945 -27.835 -42.274 1.00 49.50 116 THR A CA 1
ATOM 899 C C . THR A 1 116 ? 63.934 -28.719 -41.513 1.00 49.50 116 THR A C 1
ATOM 901 O O . THR A 1 116 ? 63.749 -28.998 -40.329 1.00 49.50 116 THR A O 1
ATOM 904 N N . GLU A 1 117 ? 64.973 -29.187 -42.210 1.00 40.97 117 GLU A N 1
ATOM 905 C CA . GLU A 1 117 ? 66.160 -29.815 -41.614 1.00 40.97 117 GLU A CA 1
ATOM 906 C C . GLU A 1 117 ? 66.946 -28.815 -40.744 1.00 40.97 117 GLU A C 1
ATOM 908 O O . GLU A 1 117 ? 67.006 -27.629 -41.083 1.00 40.97 117 GLU A O 1
ATOM 913 N N . PRO A 1 118 ? 67.594 -29.269 -39.654 1.00 47.09 118 PRO A N 1
ATOM 914 C CA . PRO A 1 118 ? 68.478 -28.437 -38.856 1.00 47.09 118 PRO A CA 1
ATOM 915 C C . PRO A 1 118 ? 69.927 -28.542 -39.350 1.00 47.09 118 PRO A C 1
ATOM 917 O O . PRO A 1 118 ? 70.468 -29.643 -39.488 1.00 47.09 118 PRO A O 1
ATOM 920 N N . LYS A 1 119 ? 70.593 -27.398 -39.523 1.00 36.19 119 LYS A N 1
ATOM 921 C CA . LYS A 1 119 ? 72.045 -27.294 -39.359 1.00 36.19 119 LYS A CA 1
ATOM 922 C C . LYS A 1 119 ? 72.443 -25.905 -38.887 1.00 36.19 119 LYS A C 1
ATOM 924 O O . LYS A 1 119 ? 71.892 -24.928 -39.438 1.00 36.19 119 LYS A O 1
#

Sequence (119 aa):
MHCLKCGKETMDDQAFCLECQKEMAKYPVDPGTVVQLPARRPAPLKKVVKRRITPEEQVKILRKRVRLYACLFLAALIAVVCLCVPLIIQMQDERGQIGKNYTTAKPGAVVTIPVTEPK

Radius of gyration: 45.38 Å; chains: 1; bounding box: 100×57×102 Å

Secondary structure (DSSP, 8-state):
-B-TTT-PBPSSS-SS-HHHHHHHHTSPPPTT--------PPPP----------HHHHHHHHHHHHHHHHHHHHHHHHHHHHHHHHHHHHHHHHHHHTT-------TT-----------

Foldseek 3Di:
DAAPPPRHDDPDPDNHDPVVVVVCVVPDDDPPDDDDDPDDDPDPDPPPPPPDQDVVNVVVVVVVVVVVVVVVVVVVVVVCCVVVVVVVVVVVVVVVPVDDDPPPPDPDDPPDDDDDDDD